Protein AF-A0A7V9HRX2-F1 (afdb_monomer)

Mean predicted aligned error: 6.82 Å

pLDDT: mean 80.76, std 12.04, range [44.47, 94.88]

Solvent-accessible surface area (backbone atoms only — not comparable to full-atom values): 7529 Å² total; per-residue (Å²): 82,73,64,51,20,57,75,64,33,38,58,64,33,58,43,46,43,36,26,45,54,44,47,55,40,50,54,56,40,53,76,69,67,48,80,65,49,68,62,52,47,52,52,53,29,75,68,53,62,81,82,63,89,70,54,70,69,56,51,51,49,52,47,60,65,66,40,74,76,65,76,84,77,89,65,82,78,66,57,56,65,80,52,52,73,70,46,56,91,54,44,66,69,38,52,66,46,41,86,44,38,74,55,25,52,43,38,39,52,34,9,52,55,66,76,38,52,49,59,63,37,50,54,46,58,58,57,62,74,74,114

Radius of gyration: 14.6 Å; Cα contacts (8 Å, |Δi|>4): 128; chains: 1; bounding box: 35×30×35 Å

Foldseek 3Di:
DVVLCLVQLHAQLVLLQLLLLVVLLVVVCVVVVQPPLLVLLLVLLVPADQPDDADPVLVVVLCNSNDSPDDHPPDDNDHDPVSCVSCDPVSVVSSVPSVCRVSSSSLQNSQSSVVHGSNVSSVCSSVVVVD

Structure (mmCIF, N/CA/C/O backbone):
data_AF-A0A7V9HRX2-F1
#
_entry.id   AF-A0A7V9HRX2-F1
#
loop_
_atom_site.group_PDB
_atom_site.id
_atom_site.type_symbol
_atom_site.label_atom_id
_atom_site.label_alt_id
_atom_site.label_comp_id
_atom_site.label_asym_id
_atom_site.label_entity_id
_atom_site.label_seq_id
_atom_site.pdbx_PDB_ins_code
_atom_site.Cartn_x
_atom_site.Cartn_y
_atom_site.Cartn_z
_atom_site.occupancy
_atom_site.B_iso_or_equiv
_atom_site.auth_seq_id
_atom_site.auth_comp_id
_atom_site.auth_asym_id
_atom_site.auth_atom_id
_atom_site.pdbx_PDB_model_num
ATOM 1 N N . 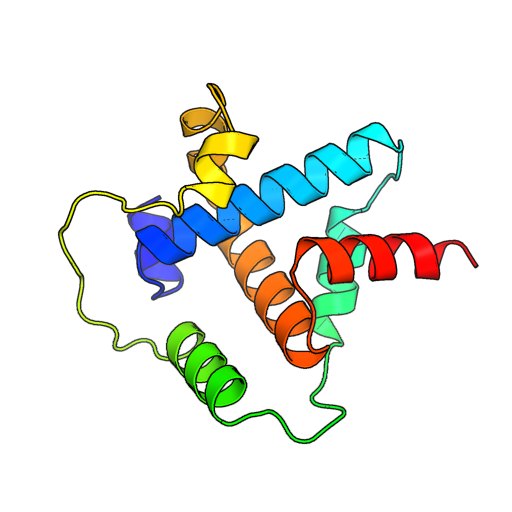MET A 1 1 ? 16.788 -3.056 -0.018 1.00 73.12 1 MET A N 1
ATOM 2 C CA . MET A 1 1 ? 15.838 -2.699 -1.092 1.00 73.12 1 MET A CA 1
ATOM 3 C C . MET A 1 1 ? 15.870 -3.723 -2.212 1.00 73.12 1 MET A C 1
ATOM 5 O O . MET A 1 1 ? 14.931 -4.494 -2.308 1.00 73.12 1 MET A O 1
ATOM 9 N N . ALA A 1 2 ? 16.959 -3.813 -2.988 1.00 70.81 2 ALA A N 1
ATOM 10 C CA . ALA A 1 2 ? 17.072 -4.780 -4.088 1.00 70.81 2 ALA A CA 1
ATOM 11 C C . ALA A 1 2 ? 16.904 -6.249 -3.645 1.00 70.81 2 ALA A C 1
ATOM 13 O O . ALA A 1 2 ? 16.213 -7.008 -4.313 1.00 70.81 2 ALA A O 1
ATOM 14 N N . VAL A 1 3 ? 17.477 -6.628 -2.494 1.00 71.44 3 VAL A N 1
ATOM 15 C CA . VAL A 1 3 ? 17.317 -7.977 -1.914 1.00 71.44 3 VAL A CA 1
ATOM 16 C C . VAL A 1 3 ? 15.861 -8.246 -1.518 1.00 71.44 3 VAL A C 1
ATOM 18 O O . VAL A 1 3 ? 15.279 -9.202 -2.006 1.00 71.44 3 VAL A O 1
ATOM 21 N N . ALA A 1 4 ? 15.240 -7.358 -0.736 1.00 68.44 4 ALA A N 1
ATOM 22 C CA . ALA A 1 4 ? 13.841 -7.502 -0.318 1.00 68.44 4 ALA A CA 1
ATOM 23 C C . ALA A 1 4 ? 12.857 -7.535 -1.506 1.00 68.44 4 ALA A C 1
ATOM 25 O O . ALA A 1 4 ? 11.936 -8.341 -1.537 1.00 68.44 4 ALA A O 1
ATOM 26 N N . SER A 1 5 ? 13.077 -6.696 -2.523 1.00 69.19 5 SER A N 1
ATOM 27 C CA . SER A 1 5 ? 12.305 -6.713 -3.774 1.00 69.19 5 SER A CA 1
ATOM 28 C C . SER A 1 5 ? 12.451 -8.049 -4.514 1.00 69.19 5 SER A C 1
ATOM 30 O O . SER A 1 5 ? 11.460 -8.576 -5.017 1.00 69.19 5 S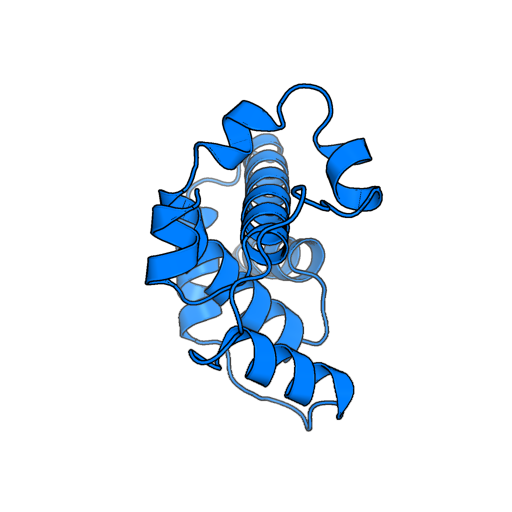ER A O 1
ATOM 32 N N . ALA A 1 6 ? 13.655 -8.630 -4.537 1.00 68.88 6 ALA A N 1
ATOM 33 C CA . ALA A 1 6 ? 13.889 -9.945 -5.125 1.00 68.88 6 ALA A CA 1
ATOM 34 C C . ALA A 1 6 ? 13.233 -11.081 -4.320 1.00 68.88 6 ALA A C 1
ATOM 36 O O . ALA A 1 6 ? 12.654 -11.980 -4.923 1.00 68.88 6 ALA A O 1
ATOM 37 N N . GLU A 1 7 ? 13.288 -11.033 -2.987 1.00 78.12 7 GLU A N 1
ATOM 38 C CA . GLU A 1 7 ? 12.648 -12.013 -2.095 1.00 78.12 7 GLU A CA 1
ATOM 39 C C . GLU A 1 7 ? 11.126 -12.032 -2.275 1.00 78.12 7 GLU A C 1
ATOM 41 O O . GLU A 1 7 ? 10.531 -13.096 -2.446 1.00 78.12 7 GLU A O 1
ATOM 46 N N . GLU A 1 8 ? 10.508 -10.853 -2.336 1.00 76.12 8 GLU A N 1
ATOM 47 C CA . GLU A 1 8 ? 9.065 -10.702 -2.558 1.00 76.12 8 GLU A CA 1
ATOM 48 C C . GLU A 1 8 ? 8.672 -10.847 -4.039 1.00 76.12 8 GLU A C 1
ATOM 50 O O . GLU A 1 8 ? 7.493 -10.883 -4.377 1.00 76.12 8 GLU A O 1
ATOM 55 N N . SER A 1 9 ? 9.653 -10.977 -4.942 1.00 78.19 9 SER A N 1
ATOM 56 C CA . SER A 1 9 ? 9.454 -11.071 -6.395 1.00 78.19 9 SER A CA 1
ATOM 57 C C . SER A 1 9 ? 8.656 -9.901 -7.001 1.00 78.19 9 SER A C 1
ATOM 59 O O . SER A 1 9 ? 7.921 -10.085 -7.971 1.00 78.19 9 SER A O 1
ATOM 61 N N . VAL A 1 10 ? 8.820 -8.692 -6.454 1.00 76.75 10 VAL A N 1
ATOM 62 C CA . VAL A 1 10 ? 8.141 -7.459 -6.896 1.00 76.75 10 VAL A CA 1
ATOM 63 C C . VAL A 1 10 ? 9.153 -6.512 -7.557 1.00 76.75 10 VAL A C 1
ATOM 65 O O . VAL A 1 10 ? 10.278 -6.416 -7.063 1.00 76.75 10 VAL A O 1
ATOM 68 N N . PRO A 1 11 ? 8.803 -5.780 -8.636 1.00 79.88 11 PRO A N 1
ATOM 69 C CA . PRO A 1 11 ? 9.676 -4.767 -9.240 1.00 79.88 11 PRO A CA 1
ATOM 70 C C . PRO A 1 11 ? 10.179 -3.724 -8.233 1.00 79.88 11 PRO A C 1
ATOM 72 O O . PRO A 1 11 ? 9.470 -3.367 -7.293 1.00 79.88 11 PRO A O 1
ATOM 75 N N . LEU A 1 12 ? 11.406 -3.231 -8.417 1.00 79.12 12 LEU A N 1
ATOM 76 C CA . LEU A 1 12 ? 12.059 -2.351 -7.441 1.00 79.12 12 LEU A CA 1
ATOM 77 C C . LEU A 1 12 ? 11.328 -1.009 -7.266 1.00 79.12 12 LEU A C 1
ATOM 79 O O . LEU A 1 12 ? 11.228 -0.507 -6.151 1.00 79.12 12 LEU A O 1
ATOM 83 N N . ASP A 1 13 ? 10.804 -0.451 -8.352 1.00 81.44 13 ASP A N 1
ATOM 84 C CA . ASP A 1 13 ? 9.982 0.761 -8.400 1.00 81.44 13 ASP A CA 1
ATOM 85 C C . ASP A 1 13 ? 8.638 0.579 -7.679 1.00 81.44 13 ASP A C 1
ATOM 87 O O . ASP A 1 13 ? 8.227 1.430 -6.884 1.00 81.44 13 ASP A O 1
ATOM 91 N N . VAL A 1 14 ? 7.984 -0.567 -7.886 1.00 84.06 14 VAL A N 1
ATOM 92 C CA . VAL A 1 14 ? 6.756 -0.938 -7.173 1.00 84.06 14 VAL A CA 1
ATOM 93 C C . VAL A 1 14 ? 7.052 -1.126 -5.687 1.00 84.06 14 VAL A C 1
ATOM 95 O O . VAL A 1 14 ? 6.377 -0.529 -4.853 1.00 84.06 14 VAL A O 1
ATOM 98 N N . ALA A 1 15 ? 8.099 -1.875 -5.339 1.00 86.69 15 ALA A N 1
ATOM 99 C CA . ALA A 1 15 ? 8.516 -2.084 -3.956 1.00 86.69 15 ALA A CA 1
ATOM 100 C C . ALA A 1 15 ? 8.828 -0.754 -3.250 1.00 86.69 15 ALA A C 1
ATOM 102 O O . ALA A 1 15 ? 8.362 -0.522 -2.135 1.00 86.69 15 ALA A O 1
ATOM 103 N N . ALA A 1 16 ? 9.551 0.148 -3.918 1.00 86.38 16 ALA A N 1
ATOM 104 C CA . ALA A 1 16 ? 9.836 1.484 -3.410 1.00 86.38 16 ALA A CA 1
ATOM 105 C C . ALA A 1 16 ? 8.562 2.298 -3.176 1.00 86.38 16 ALA A C 1
ATOM 107 O O . ALA A 1 16 ? 8.381 2.877 -2.107 1.00 86.38 16 ALA A O 1
ATOM 108 N N . THR A 1 17 ? 7.655 2.301 -4.156 1.00 89.44 17 THR A N 1
ATOM 109 C CA . THR A 1 17 ? 6.364 2.990 -4.066 1.00 89.44 17 THR A CA 1
ATOM 110 C C . THR A 1 17 ? 5.562 2.482 -2.870 1.00 89.44 17 THR A C 1
ATOM 112 O O . THR A 1 17 ? 5.090 3.287 -2.070 1.00 89.44 17 THR A O 1
ATOM 115 N N . LEU A 1 18 ? 5.465 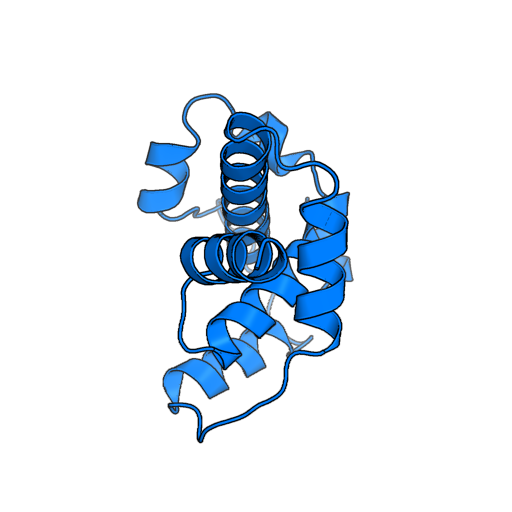1.161 -2.702 1.00 91.44 18 LEU A N 1
ATOM 116 C CA . LEU A 1 18 ? 4.735 0.532 -1.602 1.00 91.44 18 LEU A CA 1
ATOM 117 C C . LEU A 1 18 ? 5.343 0.861 -0.236 1.00 91.44 18 LEU A C 1
ATOM 119 O O . LEU A 1 18 ? 4.611 1.217 0.684 1.00 91.44 18 LEU A O 1
ATOM 123 N N . ILE A 1 19 ? 6.670 0.789 -0.100 1.00 92.50 19 ILE A N 1
ATOM 124 C CA . ILE A 1 19 ? 7.365 1.151 1.144 1.00 92.50 19 ILE A CA 1
ATOM 125 C C . ILE A 1 19 ? 7.118 2.624 1.485 1.00 92.50 19 ILE A C 1
ATOM 127 O O . ILE A 1 19 ? 6.809 2.947 2.633 1.00 92.50 19 ILE A O 1
ATOM 131 N N . CYS A 1 20 ? 7.214 3.519 0.501 1.00 90.81 20 CYS A N 1
ATOM 132 C CA . CYS A 1 20 ? 6.966 4.939 0.711 1.00 90.81 20 CYS A CA 1
ATOM 133 C C . CYS A 1 20 ? 5.509 5.223 1.100 1.00 90.81 20 CYS A C 1
ATOM 135 O O . CYS A 1 20 ? 5.276 5.964 2.055 1.00 90.81 20 CYS A O 1
ATOM 137 N N . GLU A 1 21 ? 4.525 4.639 0.408 1.00 92.75 21 GLU A N 1
ATOM 138 C CA . GLU A 1 21 ? 3.108 4.826 0.745 1.00 92.75 21 GLU A CA 1
ATOM 139 C C . GLU A 1 21 ? 2.773 4.255 2.134 1.00 92.75 21 GLU A C 1
ATOM 141 O O . GLU A 1 21 ? 2.104 4.924 2.927 1.00 92.75 21 GLU A O 1
ATOM 146 N N . ALA A 1 22 ? 3.314 3.083 2.481 1.00 93.12 22 ALA A N 1
ATOM 147 C CA . ALA A 1 22 ? 3.160 2.489 3.806 1.00 93.12 22 ALA A CA 1
ATOM 148 C C . ALA A 1 22 ? 3.819 3.340 4.905 1.00 93.12 22 ALA A C 1
ATOM 150 O O . ALA A 1 22 ? 3.234 3.532 5.973 1.00 93.12 22 ALA A O 1
ATOM 151 N N . GLY A 1 23 ? 5.008 3.892 4.644 1.00 91.50 23 GLY A N 1
ATOM 152 C CA . GLY A 1 23 ? 5.693 4.813 5.551 1.00 91.50 23 GLY A CA 1
ATOM 153 C C . GLY A 1 23 ? 4.873 6.078 5.815 1.00 91.50 23 GLY A C 1
ATOM 154 O O . GLY A 1 23 ? 4.621 6.413 6.971 1.00 91.50 23 GLY A O 1
ATOM 155 N N . LEU A 1 24 ? 4.370 6.719 4.754 1.00 90.62 24 LEU A N 1
ATOM 156 C CA . LEU A 1 24 ? 3.510 7.903 4.858 1.00 90.62 24 LEU A CA 1
ATOM 157 C C . LEU A 1 24 ? 2.206 7.618 5.618 1.00 90.62 24 LEU A C 1
ATOM 159 O O . LEU A 1 24 ? 1.736 8.465 6.380 1.00 90.62 24 LEU A O 1
ATOM 163 N N . LEU A 1 25 ? 1.608 6.441 5.415 1.00 91.75 25 LEU A N 1
ATOM 164 C CA . LEU A 1 25 ? 0.430 6.012 6.165 1.00 91.75 25 LEU A CA 1
ATOM 165 C C . LEU A 1 25 ? 0.750 5.897 7.659 1.00 91.75 25 LEU A C 1
ATOM 167 O O . LEU A 1 25 ? 0.043 6.492 8.471 1.00 91.75 25 LEU A O 1
ATOM 171 N N . LEU A 1 26 ? 1.813 5.176 8.023 1.00 91.56 26 LEU A N 1
ATOM 172 C CA . LEU A 1 26 ? 2.208 4.995 9.421 1.00 91.56 26 LEU A CA 1
ATOM 173 C C . LEU A 1 26 ? 2.517 6.329 10.103 1.00 91.56 26 LEU A C 1
ATOM 175 O O . LEU A 1 26 ? 1.963 6.596 11.162 1.00 91.56 26 LEU A O 1
ATOM 179 N N . GLU A 1 27 ? 3.282 7.213 9.462 1.00 89.50 27 GLU A N 1
ATOM 180 C CA . GLU A 1 27 ? 3.553 8.559 9.985 1.00 89.50 27 GLU A CA 1
ATOM 181 C C . GLU A 1 27 ? 2.273 9.372 10.190 1.00 89.50 27 GLU A C 1
ATOM 183 O O . GLU A 1 27 ? 2.128 10.112 11.165 1.00 89.50 27 GLU A O 1
ATOM 188 N N . SER A 1 28 ? 1.312 9.250 9.271 1.00 88.31 28 SER A N 1
ATOM 189 C CA . SER A 1 28 ? 0.020 9.905 9.434 1.00 88.31 28 SER A CA 1
ATOM 190 C C . SER A 1 28 ? -0.734 9.367 10.649 1.00 88.31 28 SER A C 1
ATOM 192 O O . SER A 1 28 ? -1.312 10.156 11.390 1.00 88.31 28 SER A O 1
ATOM 194 N N . LEU A 1 29 ? -0.726 8.053 10.874 1.00 87.19 29 LEU A N 1
ATOM 195 C CA . LEU A 1 29 ? -1.411 7.415 12.004 1.00 87.19 29 LEU A CA 1
ATOM 196 C C . LEU A 1 29 ? -0.707 7.711 13.341 1.00 87.19 29 LEU A C 1
ATOM 198 O O . LEU A 1 29 ? -1.381 7.970 14.341 1.00 87.19 29 LEU A O 1
ATOM 202 N N . ASP A 1 30 ? 0.625 7.769 13.338 1.00 86.94 30 ASP A N 1
ATOM 203 C CA . ASP A 1 30 ? 1.449 8.132 14.494 1.00 86.94 30 ASP A CA 1
ATOM 204 C C . ASP A 1 30 ? 1.214 9.588 14.917 1.00 86.94 30 ASP A C 1
ATOM 206 O O . ASP A 1 30 ? 1.060 9.868 16.109 1.00 86.94 30 ASP A O 1
ATOM 210 N N . ARG A 1 31 ? 1.064 10.521 13.961 1.00 86.88 31 ARG A N 1
ATOM 211 C CA . ARG A 1 31 ? 0.671 11.917 14.255 1.00 86.88 31 ARG A CA 1
ATOM 212 C C . ARG A 1 31 ? -0.677 12.017 14.970 1.00 86.88 31 ARG A C 1
ATOM 214 O O . ARG A 1 31 ? -0.875 12.926 15.773 1.00 86.88 31 ARG A O 1
ATOM 221 N N . HIS A 1 32 ? -1.580 11.070 14.731 1.00 83.81 32 HIS A N 1
ATOM 222 C CA . HIS A 1 32 ? -2.863 10.972 15.430 1.00 83.81 32 HIS A CA 1
ATOM 223 C C . HIS A 1 32 ? -2.793 10.158 16.737 1.00 83.81 32 HIS A C 1
ATOM 225 O O . HIS A 1 32 ? -3.829 9.903 17.346 1.00 83.81 32 HIS A O 1
ATOM 231 N N . ARG A 1 33 ? -1.588 9.782 17.199 1.00 79.81 33 ARG A N 1
ATOM 232 C CA . ARG A 1 33 ? -1.324 9.013 18.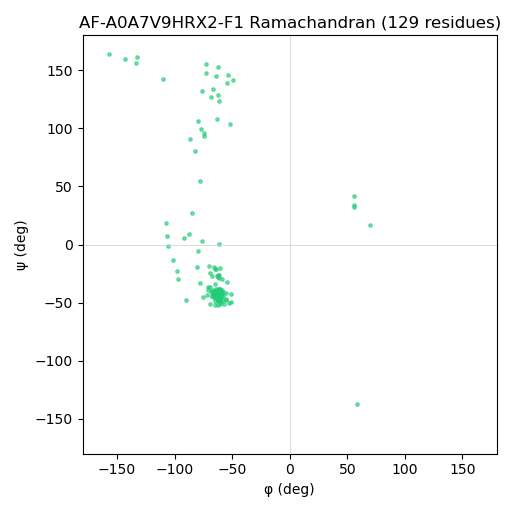432 1.00 79.81 33 ARG A CA 1
ATOM 233 C C . ARG A 1 33 ? -2.067 7.672 18.494 1.00 79.81 33 ARG A C 1
ATOM 235 O O . ARG A 1 33 ? -2.438 7.205 19.571 1.00 79.81 33 ARG A O 1
ATOM 242 N N . LEU A 1 34 ? -2.284 7.040 17.341 1.00 77.75 34 LEU A N 1
ATOM 243 C CA . LEU A 1 34 ? -3.007 5.772 17.246 1.00 77.75 34 LEU A CA 1
ATOM 244 C C . LEU A 1 34 ? -2.028 4.611 17.453 1.00 77.75 34 LEU A C 1
ATOM 246 O O . LEU A 1 34 ? -1.410 4.112 16.514 1.00 77.75 34 LEU A O 1
ATOM 250 N N . SER A 1 35 ? -1.873 4.178 18.705 1.00 77.81 35 SER A N 1
ATOM 251 C CA . SER A 1 35 ? -0.966 3.083 19.052 1.00 77.81 35 SER A CA 1
ATOM 252 C C . SER A 1 35 ? -1.385 1.752 18.412 1.00 77.81 35 SER A C 1
ATOM 254 O O . SER A 1 35 ? -2.567 1.441 18.239 1.00 77.81 35 SER A O 1
ATOM 256 N N . GLY A 1 36 ? -0.390 0.944 18.031 1.00 84.44 36 GLY A N 1
ATOM 257 C CA . GLY A 1 36 ? -0.619 -0.381 17.447 1.00 84.44 36 GLY A CA 1
ATOM 258 C C . GLY A 1 36 ? -1.215 -0.365 16.033 1.00 84.44 36 GLY A C 1
ATOM 259 O O . GLY A 1 36 ? -1.709 -1.397 15.577 1.00 84.44 36 GLY A O 1
ATOM 260 N N . ALA A 1 37 ? -1.160 0.770 15.327 1.00 87.81 37 ALA A N 1
ATOM 261 C CA . ALA A 1 37 ? -1.673 0.920 13.968 1.00 87.81 37 ALA A CA 1
ATOM 262 C C . ALA A 1 37 ? -1.156 -0.167 13.010 1.00 87.81 37 ALA A C 1
ATOM 264 O O . ALA A 1 37 ? -1.961 -0.842 12.374 1.00 87.81 37 ALA A O 1
ATOM 265 N N .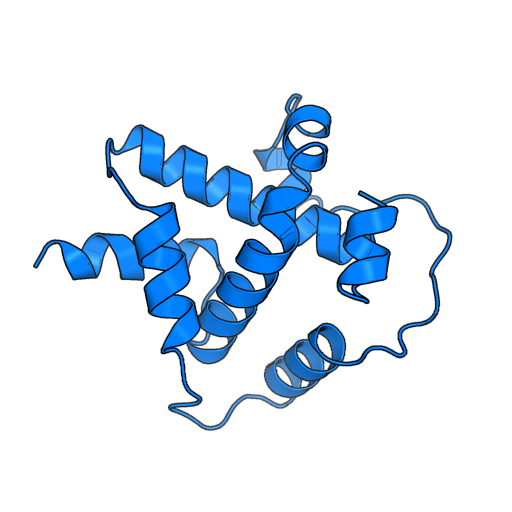 ARG A 1 38 ? 0.163 -0.415 12.983 1.00 91.25 38 ARG A N 1
ATOM 266 C CA . ARG A 1 38 ? 0.783 -1.470 12.155 1.00 91.25 38 ARG A CA 1
ATOM 267 C C . ARG A 1 38 ? 0.132 -2.840 12.386 1.00 91.25 38 ARG A C 1
ATOM 269 O O . ARG A 1 38 ? -0.320 -3.469 11.439 1.00 91.25 38 ARG A O 1
ATOM 276 N N . ALA A 1 39 ? -0.007 -3.256 13.646 1.00 91.00 39 ALA A N 1
ATOM 277 C CA . ALA A 1 39 ? -0.602 -4.548 13.994 1.00 91.00 39 ALA A CA 1
ATOM 278 C C . ALA A 1 39 ? -2.088 -4.649 13.601 1.00 91.00 39 ALA A C 1
ATOM 280 O O . ALA A 1 39 ? -2.560 -5.722 13.220 1.00 91.00 39 ALA A O 1
ATOM 281 N N . ARG A 1 40 ? -2.838 -3.540 13.675 1.00 91.00 40 ARG A N 1
ATOM 282 C CA . ARG A 1 40 ? -4.234 -3.487 13.210 1.00 91.00 40 ARG A CA 1
ATOM 283 C C . ARG A 1 40 ? -4.325 -3.621 11.692 1.00 91.00 40 ARG A C 1
ATOM 285 O O . ARG A 1 40 ? -5.155 -4.391 11.217 1.00 91.00 40 ARG A O 1
ATOM 292 N N . LEU A 1 41 ? -3.463 -2.918 10.955 1.00 93.25 41 LEU A N 1
ATOM 293 C CA . LEU A 1 41 ? -3.378 -3.015 9.496 1.00 93.25 41 LEU A CA 1
ATOM 294 C C . LEU A 1 41 ? -3.002 -4.434 9.061 1.00 93.25 41 LEU A C 1
ATOM 296 O O . LEU A 1 41 ? -3.683 -5.007 8.217 1.00 93.25 41 LEU A O 1
ATOM 300 N N . ASP A 1 42 ? -1.995 -5.044 9.692 1.00 94.25 42 ASP A N 1
ATOM 301 C CA . ASP A 1 42 ? -1.591 -6.425 9.404 1.00 94.25 42 ASP A CA 1
ATOM 302 C C . ASP A 1 42 ? -2.726 -7.423 9.650 1.00 94.25 42 ASP A C 1
ATOM 304 O O . ASP A 1 42 ? -2.990 -8.286 8.809 1.00 94.25 42 ASP A O 1
ATOM 308 N N . ARG A 1 43 ? -3.453 -7.280 10.766 1.00 92.25 43 ARG A N 1
ATOM 309 C CA . ARG A 1 43 ? -4.613 -8.128 11.063 1.00 92.25 43 ARG A CA 1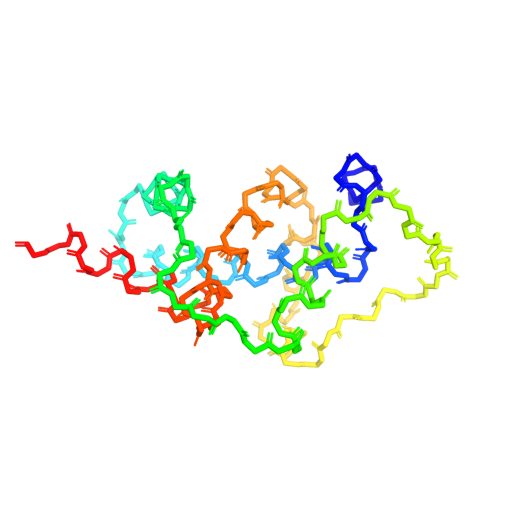
ATOM 310 C C . ARG A 1 43 ? -5.726 -7.953 10.032 1.00 92.25 43 ARG A C 1
ATOM 312 O O . ARG A 1 43 ? -6.275 -8.949 9.573 1.00 92.25 43 ARG A O 1
ATOM 319 N N . ALA A 1 44 ? -6.059 -6.713 9.676 1.00 91.38 44 ALA A N 1
ATOM 320 C CA . ALA A 1 44 ? -7.110 -6.423 8.703 1.00 91.38 44 ALA A CA 1
ATOM 321 C C . ALA A 1 44 ? -6.741 -6.908 7.293 1.00 91.38 44 ALA A C 1
ATOM 323 O O . ALA A 1 44 ? -7.583 -7.459 6.584 1.00 91.38 44 ALA A O 1
ATOM 324 N N . ALA A 1 45 ? -5.477 -6.764 6.893 1.00 92.06 45 ALA A N 1
ATOM 325 C CA . ALA A 1 45 ? -4.992 -7.309 5.633 1.00 92.06 45 ALA A CA 1
ATOM 326 C C . ALA A 1 45 ? -5.064 -8.843 5.620 1.00 92.06 45 ALA A C 1
ATOM 328 O O . ALA A 1 45 ? -5.515 -9.423 4.637 1.00 92.06 45 ALA A O 1
ATOM 329 N N . GLY A 1 46 ? -4.715 -9.501 6.733 1.00 89.75 46 GLY A N 1
ATOM 330 C CA . GLY A 1 46 ? -4.793 -10.960 6.864 1.00 89.75 46 GLY A CA 1
ATOM 331 C C . GLY A 1 46 ? -6.212 -11.542 6.786 1.00 89.75 46 GLY A C 1
ATOM 332 O O . GLY A 1 46 ? -6.369 -12.721 6.479 1.00 89.75 46 GLY A O 1
ATOM 333 N N . THR A 1 47 ? -7.252 -10.740 7.036 1.00 89.25 47 THR A N 1
ATOM 334 C CA . THR A 1 47 ? -8.662 -11.164 6.940 1.00 89.25 47 THR A CA 1
ATOM 335 C C . THR A 1 47 ? -9.382 -10.629 5.705 1.00 89.25 47 THR A C 1
ATOM 337 O O . THR A 1 47 ? -10.555 -10.951 5.502 1.00 89.25 47 THR A O 1
ATOM 340 N N . SER A 1 48 ? -8.705 -9.836 4.871 1.00 84.50 48 SER A N 1
ATOM 341 C CA . SER A 1 48 ? -9.296 -9.239 3.675 1.00 84.50 48 SER A CA 1
ATOM 342 C C . SER A 1 48 ? -9.647 -10.309 2.642 1.00 84.50 48 SER A C 1
ATOM 344 O O . SER A 1 48 ? -8.869 -11.220 2.364 1.00 84.50 48 SER A O 1
ATOM 346 N N . ARG A 1 49 ? -10.853 -10.213 2.077 1.00 78.62 49 ARG A N 1
ATOM 347 C CA . ARG A 1 49 ? -11.373 -11.146 1.071 1.00 78.62 49 ARG A CA 1
ATOM 348 C C . ARG A 1 49 ? -11.994 -10.378 -0.084 1.00 78.62 49 ARG A C 1
ATOM 350 O O . ARG A 1 49 ? -12.447 -9.248 0.087 1.00 78.62 49 ARG A O 1
ATOM 357 N N . VAL A 1 50 ? -12.059 -11.024 -1.245 1.00 74.69 50 VAL A N 1
ATOM 358 C CA . VAL A 1 50 ? -12.839 -10.535 -2.386 1.00 74.69 50 VAL A CA 1
ATOM 359 C C . VAL A 1 50 ? -14.313 -10.526 -1.970 1.00 74.69 50 VAL A C 1
ATOM 361 O O . VAL A 1 50 ? -14.912 -11.583 -1.789 1.00 74.69 50 VAL A O 1
ATOM 364 N N . THR A 1 51 ? -14.885 -9.342 -1.763 1.00 68.44 51 THR A N 1
ATOM 365 C CA . THR A 1 51 ? -16.304 -9.180 -1.381 1.00 68.44 51 THR A CA 1
ATOM 366 C C . THR A 1 51 ? -17.189 -8.781 -2.560 1.00 68.44 51 THR A C 1
ATOM 368 O O . THR A 1 51 ? -18.412 -8.869 -2.470 1.00 68.44 51 THR A O 1
ATOM 371 N N . LYS A 1 52 ? -16.578 -8.362 -3.673 1.00 74.06 52 LYS A N 1
ATOM 372 C CA . LYS A 1 52 ? -17.231 -7.941 -4.915 1.00 74.06 52 LYS A CA 1
ATOM 373 C C . LYS A 1 52 ? -16.414 -8.392 -6.120 1.00 74.06 52 LYS A C 1
ATOM 375 O O . LYS A 1 52 ? -15.222 -8.670 -5.993 1.00 74.06 52 LYS A O 1
ATOM 380 N N . ALA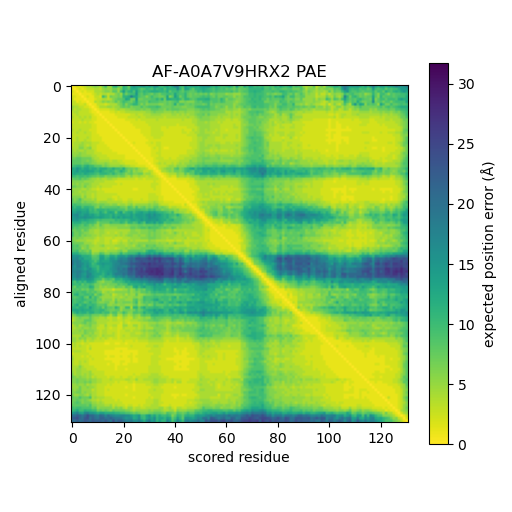 A 1 53 ? -17.054 -8.458 -7.287 1.00 78.81 53 ALA A N 1
ATOM 381 C CA . ALA A 1 53 ? -16.348 -8.701 -8.538 1.00 78.81 53 ALA A CA 1
ATOM 382 C C . ALA A 1 53 ? -15.339 -7.570 -8.787 1.00 78.81 53 ALA A C 1
ATOM 384 O O . ALA A 1 53 ? -15.712 -6.400 -8.818 1.00 78.81 53 ALA A O 1
ATOM 385 N N . LEU A 1 54 ? -14.065 -7.929 -8.945 1.00 79.81 54 LEU A N 1
ATOM 386 C CA . LEU A 1 54 ? -13.010 -6.969 -9.247 1.00 79.81 54 LEU A CA 1
ATOM 387 C C . LEU A 1 54 ? -13.125 -6.494 -10.694 1.00 79.81 54 LEU A C 1
ATOM 389 O O . LEU A 1 54 ? -13.480 -7.263 -11.590 1.00 79.81 54 LEU A O 1
ATOM 393 N N . THR A 1 55 ? -12.743 -5.243 -10.932 1.00 86.25 55 THR A N 1
ATOM 394 C CA . THR A 1 55 ? -12.493 -4.769 -12.293 1.00 86.25 55 THR A CA 1
ATOM 395 C C . THR A 1 55 ? -11.339 -5.560 -12.916 1.00 86.25 55 THR A C 1
ATOM 397 O O . THR A 1 55 ? -10.444 -6.039 -12.212 1.00 86.25 55 THR A O 1
ATOM 400 N N . ALA A 1 56 ? -11.327 -5.671 -14.248 1.00 84.19 56 ALA A N 1
ATOM 401 C CA . ALA A 1 56 ? -10.236 -6.331 -14.968 1.00 84.19 56 ALA A CA 1
ATOM 402 C C . ALA A 1 56 ? -8.871 -5.714 -14.612 1.00 84.19 56 ALA A C 1
ATOM 404 O O . ALA A 1 56 ? -7.934 -6.441 -14.302 1.00 84.19 56 ALA A O 1
ATOM 405 N N . SER A 1 57 ? -8.801 -4.381 -14.516 1.00 82.56 57 SER A N 1
ATOM 406 C CA . SER A 1 57 ? -7.582 -3.660 -14.137 1.00 82.56 57 SER A CA 1
ATOM 407 C C . SER A 1 57 ? -7.070 -4.035 -12.745 1.00 82.56 57 SER A C 1
ATOM 409 O O . SER A 1 57 ? -5.873 -4.243 -12.570 1.00 82.56 57 SER A O 1
ATOM 411 N N . ASN A 1 58 ? -7.959 -4.156 -11.753 1.00 83.62 58 ASN A N 1
ATOM 412 C CA . ASN A 1 58 ? -7.563 -4.515 -10.391 1.00 83.62 58 ASN A CA 1
ATOM 413 C C . ASN A 1 58 ? -7.127 -5.979 -10.323 1.00 83.62 58 ASN A C 1
ATOM 415 O O . ASN A 1 58 ? -6.152 -6.298 -9.649 1.00 83.62 58 ASN A O 1
ATOM 419 N N . ALA A 1 59 ? -7.811 -6.869 -11.044 1.00 83.50 59 ALA A N 1
ATOM 420 C CA . ALA A 1 59 ? -7.417 -8.269 -11.128 1.00 83.50 59 ALA A CA 1
ATOM 421 C C . ALA A 1 59 ? -6.042 -8.432 -11.798 1.00 83.50 59 ALA A C 1
ATOM 423 O O . ALA A 1 59 ? -5.213 -9.195 -11.305 1.00 83.50 59 ALA A O 1
ATOM 424 N N . ASP A 1 60 ? -5.776 -7.697 -12.879 1.00 81.56 60 ASP A N 1
ATOM 425 C CA . ASP A 1 60 ? -4.489 -7.707 -13.580 1.00 81.56 60 ASP A CA 1
ATOM 426 C C . ASP A 1 60 ? -3.367 -7.140 -12.703 1.00 81.56 60 ASP A C 1
ATOM 428 O O . ASP A 1 60 ? -2.294 -7.737 -12.615 1.00 81.56 60 ASP A O 1
ATOM 432 N N . TYR A 1 61 ? -3.633 -6.047 -11.982 1.00 82.31 61 TYR A N 1
ATOM 433 C CA . TYR A 1 61 ? -2.689 -5.465 -11.029 1.00 82.31 61 TYR A CA 1
ATOM 434 C C . TYR A 1 61 ? -2.355 -6.424 -9.878 1.00 82.31 61 TYR A C 1
ATOM 436 O O . TYR A 1 61 ? -1.183 -6.656 -9.583 1.00 82.31 61 TYR A O 1
ATOM 444 N N . LEU A 1 62 ? -3.364 -7.056 -9.266 1.00 84.12 62 LEU A N 1
ATOM 445 C CA . LEU A 1 62 ? -3.147 -8.047 -8.208 1.00 84.12 62 LEU A CA 1
ATOM 446 C C . LEU A 1 62 ? -2.371 -9.264 -8.716 1.00 84.12 62 LEU A C 1
ATOM 448 O O . LEU A 1 62 ? -1.497 -9.772 -8.013 1.00 84.12 62 LEU A O 1
ATOM 452 N N . ARG A 1 63 ? -2.644 -9.721 -9.946 1.00 79.50 63 ARG A N 1
ATOM 453 C CA . ARG A 1 63 ? -1.838 -10.772 -10.580 1.00 79.50 63 ARG A CA 1
ATOM 454 C C . ARG A 1 63 ? -0.399 -10.310 -10.774 1.00 79.50 63 ARG A C 1
ATOM 456 O O . ARG A 1 63 ? 0.499 -11.066 -10.429 1.00 79.50 63 ARG A O 1
ATOM 463 N N . ALA A 1 64 ? -0.164 -9.081 -11.231 1.00 75.62 64 ALA A N 1
ATOM 464 C CA . ALA A 1 64 ? 1.186 -8.536 -11.376 1.00 75.62 64 ALA A CA 1
ATOM 465 C C . ALA A 1 64 ? 1.948 -8.475 -10.038 1.00 75.62 64 ALA A C 1
ATOM 467 O O . ALA A 1 64 ? 3.125 -8.817 -10.007 1.00 75.62 64 ALA A O 1
ATOM 468 N N . LEU A 1 65 ? 1.274 -8.138 -8.930 1.00 75.19 65 LEU A N 1
ATOM 469 C CA . LEU A 1 65 ? 1.855 -8.185 -7.578 1.00 75.19 65 LEU A CA 1
ATOM 470 C C . LEU A 1 65 ? 2.127 -9.613 -7.071 1.00 75.19 65 LEU A C 1
ATOM 472 O O . LEU A 1 65 ? 2.966 -9.801 -6.198 1.00 75.19 65 LEU A O 1
ATOM 476 N N . SER A 1 66 ? 1.414 -10.615 -7.596 1.00 69.31 66 SER A N 1
ATOM 477 C CA . SER A 1 66 ? 1.503 -12.018 -7.157 1.00 69.31 66 SER A CA 1
ATOM 478 C C . SER A 1 66 ? 2.423 -12.875 -8.038 1.00 69.31 66 SER A C 1
ATOM 480 O O . SER A 1 66 ? 2.885 -13.944 -7.629 1.00 69.31 66 SER A O 1
ATOM 482 N N . CYS A 1 67 ? 2.649 -12.461 -9.286 1.00 59.19 67 CYS A N 1
ATOM 483 C CA . CYS A 1 67 ? 3.381 -13.231 -10.281 1.00 59.19 67 CYS A CA 1
ATOM 484 C C . CYS A 1 67 ? 4.893 -13.111 -10.065 1.00 59.19 67 CYS A C 1
ATOM 486 O O . CYS A 1 67 ? 5.525 -12.137 -10.461 1.00 59.19 67 CYS A O 1
ATOM 488 N N . ARG A 1 68 ? 5.491 -14.193 -9.552 1.00 55.09 68 ARG A N 1
ATOM 489 C CA . ARG A 1 68 ? 6.939 -14.362 -9.315 1.00 55.09 68 ARG A CA 1
ATOM 490 C C . ARG A 1 68 ? 7.840 -14.288 -10.559 1.00 55.09 68 ARG A C 1
ATOM 492 O O . ARG A 1 68 ? 9.045 -14.491 -10.460 1.00 55.09 68 ARG A O 1
ATOM 499 N N . SER A 1 69 ? 7.277 -14.068 -11.743 1.00 48.97 69 SER A N 1
ATOM 500 C CA . SER A 1 69 ? 7.976 -14.163 -13.028 1.00 48.97 69 SER A CA 1
ATOM 501 C C . SER A 1 69 ? 8.250 -12.809 -13.685 1.00 48.97 69 SER A C 1
ATOM 503 O O . SER A 1 69 ? 8.484 -12.761 -14.895 1.00 48.97 69 SER A O 1
ATOM 505 N N . TRP A 1 70 ? 8.202 -11.701 -12.940 1.00 52.97 70 TRP A N 1
ATOM 506 C CA . TRP A 1 70 ? 8.472 -10.397 -13.538 1.00 52.97 70 TRP A CA 1
ATOM 507 C C . TRP A 1 70 ? 9.946 -10.275 -13.949 1.00 52.97 70 TRP A C 1
ATOM 509 O O . TRP A 1 70 ? 10.860 -10.523 -13.159 1.00 52.97 70 TRP A O 1
ATOM 519 N N . ARG A 1 71 ? 10.196 -9.910 -15.215 1.00 50.75 71 ARG A N 1
ATOM 520 C CA . ARG A 1 71 ? 11.558 -9.686 -15.719 1.00 50.75 71 ARG A CA 1
ATOM 521 C C . ARG A 1 71 ? 12.179 -8.528 -14.944 1.00 50.75 71 ARG A C 1
ATOM 523 O O . ARG A 1 71 ? 11.588 -7.454 -14.878 1.00 50.75 71 ARG A O 1
ATOM 530 N N . ARG A 1 72 ? 13.384 -8.738 -14.401 1.00 50.25 72 ARG A N 1
ATOM 531 C CA . ARG A 1 72 ? 14.201 -7.686 -13.779 1.00 50.25 72 ARG A CA 1
ATOM 532 C C . ARG A 1 72 ? 14.332 -6.512 -14.754 1.00 50.25 72 ARG A C 1
ATOM 534 O O . ARG A 1 72 ? 15.098 -6.597 -15.710 1.00 50.25 72 ARG A O 1
ATOM 541 N N . GLN A 1 73 ? 13.595 -5.430 -14.523 1.00 49.44 73 GLN A N 1
ATOM 542 C CA . GLN A 1 73 ? 13.927 -4.145 -15.117 1.00 49.44 73 GLN A CA 1
ATOM 543 C C . GLN A 1 73 ? 15.100 -3.587 -14.315 1.00 49.44 73 GLN A C 1
ATOM 545 O O . GLN A 1 73 ? 14.947 -3.092 -13.204 1.00 49.44 73 GLN A O 1
ATOM 550 N N . SER A 1 74 ? 16.301 -3.756 -14.857 1.00 45.88 74 SER A N 1
ATOM 551 C CA . SER A 1 74 ? 17.473 -2.988 -14.457 1.00 45.88 74 SER A CA 1
ATOM 552 C C . SER A 1 74 ? 17.318 -1.586 -15.043 1.00 45.88 74 SER A C 1
ATOM 554 O O . SER A 1 74 ? 17.596 -1.376 -16.222 1.00 45.88 74 SER A O 1
ATOM 556 N N . GLY A 1 75 ? 16.807 -0.657 -14.243 1.00 52.25 75 GLY A N 1
ATOM 557 C CA . GLY A 1 75 ? 16.617 0.741 -14.615 1.00 52.25 75 GLY A CA 1
ATOM 558 C C . GLY A 1 75 ? 16.570 1.630 -13.378 1.00 52.25 75 GLY A C 1
ATOM 559 O O . GLY A 1 75 ? 16.421 1.131 -12.260 1.00 52.25 75 GLY A O 1
ATOM 560 N N . GLU A 1 76 ? 16.736 2.937 -13.588 1.00 57.16 76 GLU A N 1
ATOM 561 C CA . GLU A 1 76 ? 16.553 3.956 -12.555 1.00 57.16 76 GLU A CA 1
ATOM 562 C C . GLU A 1 76 ? 15.219 3.769 -11.828 1.00 57.16 76 GLU A C 1
ATOM 564 O O . GLU A 1 76 ? 14.197 3.395 -12.408 1.00 57.16 76 GLU A O 1
ATOM 569 N N . LEU A 1 77 ? 15.249 4.010 -10.523 1.00 62.47 77 LEU A N 1
ATOM 570 C CA . LEU A 1 77 ? 14.139 3.756 -9.624 1.00 62.47 77 LEU A CA 1
ATOM 571 C C . LEU A 1 77 ? 13.062 4.832 -9.845 1.00 62.47 77 LEU A C 1
ATOM 573 O O . LEU A 1 77 ? 13.115 5.924 -9.283 1.00 62.47 77 LEU A O 1
ATOM 577 N N . ALA A 1 78 ? 12.099 4.531 -10.716 1.00 70.25 78 ALA A N 1
ATOM 578 C CA . ALA A 1 78 ? 11.049 5.456 -11.126 1.00 70.25 78 ALA A CA 1
ATOM 579 C C . ALA A 1 78 ? 9.903 5.495 -10.101 1.00 70.25 78 ALA A C 1
ATOM 581 O O . ALA A 1 78 ? 8.862 4.862 -10.271 1.00 70.25 78 ALA A O 1
ATOM 582 N N . ILE A 1 79 ? 10.084 6.248 -9.013 1.00 67.38 79 ILE A N 1
ATOM 583 C CA . ILE A 1 79 ? 9.007 6.479 -8.041 1.00 67.38 79 ILE A CA 1
ATOM 584 C C . ILE A 1 79 ? 8.018 7.510 -8.609 1.00 67.38 79 ILE A C 1
ATOM 586 O O . ILE A 1 79 ? 8.443 8.581 -9.050 1.00 67.38 79 ILE A O 1
ATOM 590 N N . PRO A 1 80 ? 6.696 7.259 -8.560 1.00 73.62 80 PRO A N 1
ATOM 591 C CA . PRO A 1 80 ? 5.700 8.221 -9.016 1.00 73.62 80 PRO A CA 1
ATOM 592 C C . PRO A 1 80 ? 5.838 9.593 -8.339 1.00 73.62 80 PRO A C 1
ATOM 594 O O . PRO A 1 80 ? 5.969 9.678 -7.117 1.00 73.62 80 PRO A O 1
ATOM 597 N N . ALA A 1 81 ? 5.681 10.675 -9.112 1.00 74.25 81 ALA A N 1
ATOM 598 C CA . ALA A 1 81 ? 5.808 12.058 -8.628 1.00 74.25 81 ALA A CA 1
ATOM 599 C C . ALA A 1 81 ? 4.910 12.383 -7.414 1.00 74.25 81 ALA A C 1
ATOM 601 O O . ALA A 1 81 ? 5.280 13.150 -6.528 1.00 74.25 81 ALA A O 1
ATOM 602 N N . ARG A 1 82 ? 3.728 11.751 -7.335 1.00 74.56 82 ARG A N 1
ATOM 603 C CA . ARG A 1 82 ? 2.801 11.886 -6.196 1.00 74.56 82 ARG A CA 1
ATOM 604 C C . ARG A 1 82 ? 3.395 11.394 -4.870 1.00 74.56 82 ARG A C 1
ATOM 606 O O . ARG A 1 82 ? 2.967 11.836 -3.809 1.00 74.56 82 ARG A O 1
ATOM 613 N N . VAL A 1 83 ? 4.322 10.440 -4.932 1.00 71.56 83 VAL A N 1
ATOM 614 C CA . VAL A 1 83 ? 4.986 9.849 -3.770 1.00 71.56 83 VAL A CA 1
ATOM 615 C C . VAL A 1 83 ? 6.235 10.657 -3.452 1.00 71.56 83 VAL A C 1
ATOM 617 O O . VAL A 1 83 ? 6.384 11.096 -2.316 1.00 71.56 83 VAL A O 1
ATOM 620 N N . THR A 1 84 ? 7.072 10.961 -4.449 1.00 75.25 84 THR A N 1
ATOM 621 C CA . THR A 1 84 ? 8.281 11.776 -4.238 1.00 75.25 84 THR A CA 1
ATOM 622 C C . THR A 1 84 ? 7.950 13.165 -3.685 1.00 75.25 84 THR A C 1
ATOM 624 O O . THR A 1 84 ? 8.568 13.594 -2.714 1.00 75.25 84 THR A O 1
ATOM 627 N N . GLY A 1 85 ? 6.895 13.818 -4.188 1.00 75.31 85 GLY A N 1
ATOM 628 C CA . GLY A 1 85 ? 6.438 15.122 -3.693 1.00 75.31 85 GLY A CA 1
ATOM 629 C C . GLY A 1 85 ? 5.896 15.117 -2.257 1.00 75.31 85 GLY A C 1
ATOM 630 O O . GLY A 1 85 ? 5.828 16.169 -1.630 1.00 75.31 85 GLY A O 1
ATOM 631 N N . ARG A 1 86 ? 5.516 13.952 -1.714 1.00 75.38 86 ARG A N 1
ATOM 632 C CA . ARG A 1 86 ? 5.038 13.804 -0.324 1.00 75.38 86 ARG A CA 1
ATOM 633 C C . ARG A 1 86 ? 6.126 13.343 0.636 1.00 75.38 86 ARG A C 1
ATOM 635 O O . ARG A 1 86 ? 6.054 13.638 1.823 1.00 75.38 86 ARG A O 1
ATOM 642 N N . VAL A 1 87 ? 7.084 12.580 0.125 1.00 76.62 87 VAL A N 1
ATOM 643 C CA . VAL A 1 87 ? 8.196 12.017 0.890 1.00 76.62 87 VAL A CA 1
ATOM 644 C C . VAL A 1 87 ? 9.281 13.068 1.148 1.00 76.62 87 VAL A C 1
ATOM 646 O O . VAL A 1 87 ? 9.890 13.054 2.222 1.00 76.62 87 VAL A O 1
ATOM 649 N N . GLY A 1 88 ? 9.478 14.000 0.206 1.00 79.12 88 GLY A N 1
ATOM 650 C CA . GLY A 1 88 ? 10.465 15.072 0.324 1.00 79.12 88 GLY A CA 1
ATOM 651 C C . GLY A 1 88 ? 11.881 14.522 0.515 1.00 79.12 88 GLY A C 1
ATOM 652 O O . GLY A 1 88 ? 12.261 13.539 -0.117 1.00 79.12 88 GLY A O 1
ATOM 653 N N . GLU A 1 89 ? 12.644 15.133 1.420 1.00 77.69 89 GLU A N 1
ATOM 654 C CA . GLU A 1 89 ? 14.037 14.758 1.716 1.00 77.69 89 GLU A CA 1
ATOM 655 C C . GLU A 1 89 ? 14.172 13.402 2.436 1.00 77.69 89 GLU A C 1
ATOM 657 O O . GLU A 1 89 ? 15.227 12.778 2.391 1.00 77.69 89 GLU A O 1
ATOM 662 N N . GLY A 1 90 ? 13.102 12.878 3.045 1.00 80.25 90 GLY A N 1
ATOM 663 C CA . GLY A 1 90 ? 13.136 11.611 3.792 1.00 80.25 90 GLY A CA 1
ATOM 664 C C . GLY A 1 90 ? 12.957 10.358 2.926 1.00 80.25 90 GLY A C 1
ATOM 665 O O . GLY A 1 90 ? 12.384 9.370 3.393 1.00 80.25 90 GLY A O 1
ATOM 666 N N . LEU A 1 91 ? 13.330 10.398 1.645 1.00 80.19 91 LEU A N 1
ATOM 667 C CA . LEU A 1 91 ? 13.140 9.270 0.729 1.00 80.19 91 LEU A CA 1
ATOM 668 C C . LEU A 1 91 ? 14.053 8.100 1.072 1.00 80.19 91 LEU A C 1
ATOM 670 O O . LEU A 1 91 ? 13.569 6.984 1.245 1.00 80.19 91 LEU A O 1
ATOM 674 N N . GLU A 1 92 ? 15.348 8.354 1.225 1.00 82.12 92 GLU A N 1
ATOM 675 C CA . GLU A 1 92 ? 16.336 7.306 1.494 1.00 82.12 92 GLU A CA 1
ATOM 676 C C . GLU A 1 92 ? 16.057 6.572 2.810 1.00 82.12 92 GLU A C 1
ATOM 678 O O . GLU A 1 92 ? 16.071 5.341 2.844 1.00 82.12 92 GLU A O 1
ATOM 683 N N . GLU A 1 93 ? 15.704 7.309 3.869 1.00 85.00 93 GLU A N 1
ATOM 684 C CA . GLU A 1 93 ? 15.329 6.735 5.166 1.00 85.00 93 GLU A CA 1
ATOM 685 C C . GLU A 1 93 ? 14.127 5.791 5.040 1.00 85.00 93 GLU A C 1
ATOM 687 O O . GLU A 1 93 ? 14.119 4.694 5.600 1.00 85.00 93 GLU A O 1
ATOM 692 N N . ARG A 1 94 ? 13.114 6.173 4.255 1.00 82.50 94 ARG A N 1
ATOM 693 C CA . ARG A 1 94 ? 11.945 5.316 4.028 1.00 82.50 94 ARG A CA 1
ATOM 694 C C . ARG A 1 94 ? 12.312 4.080 3.226 1.00 82.50 94 ARG A C 1
ATOM 696 O O . ARG A 1 94 ? 11.913 2.986 3.613 1.00 82.50 94 ARG A O 1
ATOM 703 N N . LEU A 1 95 ? 13.104 4.224 2.164 1.00 84.62 95 LEU A N 1
ATOM 704 C CA . LEU A 1 95 ? 13.571 3.087 1.368 1.00 84.62 95 LEU A CA 1
ATOM 705 C C . LEU A 1 95 ? 14.447 2.124 2.191 1.00 84.62 95 LEU A C 1
ATOM 707 O O . LEU A 1 95 ? 14.468 0.925 1.914 1.00 84.62 95 LEU A O 1
ATOM 711 N N . ALA A 1 96 ? 15.114 2.591 3.249 1.00 85.56 96 ALA A N 1
ATOM 712 C CA . ALA A 1 96 ? 15.854 1.719 4.159 1.00 85.56 96 ALA A CA 1
ATOM 713 C C . ALA A 1 96 ? 14.951 0.741 4.946 1.00 85.56 96 ALA A C 1
ATOM 715 O O . ALA A 1 96 ? 15.427 -0.319 5.359 1.00 85.56 96 ALA A O 1
ATOM 716 N N . ARG A 1 97 ? 13.643 1.016 5.085 1.00 86.06 97 ARG A N 1
ATOM 717 C CA . ARG A 1 97 ? 12.653 0.192 5.820 1.00 86.06 97 ARG A CA 1
ATOM 718 C C . ARG A 1 97 ? 12.189 -1.032 5.024 1.00 86.06 97 ARG A C 1
ATOM 720 O O . ARG A 1 97 ? 11.003 -1.246 4.781 1.00 86.06 97 ARG A O 1
ATOM 727 N N . CYS A 1 98 ? 13.144 -1.844 4.587 1.00 84.44 98 CYS A N 1
ATOM 728 C CA . CYS A 1 98 ? 12.892 -3.025 3.759 1.00 84.44 98 CYS A CA 1
ATOM 729 C C . CYS A 1 98 ? 12.035 -4.081 4.472 1.00 84.44 98 CYS A C 1
ATOM 731 O O . CYS A 1 98 ? 11.300 -4.811 3.815 1.00 84.44 98 CYS A O 1
ATOM 733 N N . ASP A 1 99 ? 12.087 -4.124 5.806 1.00 87.69 99 ASP A N 1
ATOM 734 C CA . ASP A 1 99 ? 11.251 -4.979 6.659 1.00 87.69 99 ASP A CA 1
ATOM 735 C C . ASP A 1 99 ? 9.747 -4.691 6.506 1.00 87.69 99 ASP A C 1
ATOM 737 O O . ASP A 1 99 ? 8.899 -5.520 6.846 1.00 87.69 99 ASP A O 1
ATOM 741 N N . LEU A 1 100 ? 9.396 -3.504 6.002 1.00 90.44 100 LEU A N 1
ATOM 742 C CA . LEU A 1 100 ? 8.015 -3.098 5.795 1.00 90.44 100 LEU A CA 1
ATOM 743 C C . LEU A 1 100 ? 7.427 -3.670 4.502 1.00 90.44 100 LEU A C 1
ATOM 745 O O . LEU A 1 100 ? 6.205 -3.748 4.402 1.00 90.44 100 LEU A O 1
ATOM 749 N N . LEU A 1 101 ? 8.251 -4.100 3.539 1.00 90.12 101 LEU A N 1
ATOM 750 C CA . LEU A 1 101 ? 7.798 -4.440 2.186 1.00 90.12 101 LEU A CA 1
ATOM 751 C C . LEU A 1 101 ? 6.714 -5.523 2.178 1.00 90.12 101 LEU A C 1
ATOM 753 O O . LEU A 1 101 ? 5.638 -5.301 1.626 1.00 90.12 101 LEU A O 1
ATOM 757 N N . GLY A 1 102 ? 6.941 -6.649 2.857 1.00 90.19 102 GLY A N 1
ATOM 758 C CA . GLY A 1 102 ? 5.947 -7.724 2.928 1.00 90.19 102 GLY A CA 1
ATOM 759 C C . GLY A 1 102 ? 4.637 -7.290 3.600 1.00 90.19 102 GLY A C 1
ATOM 760 O O . GLY A 1 102 ? 3.563 -7.785 3.263 1.00 90.19 102 GLY A O 1
ATOM 761 N N . SER A 1 103 ? 4.689 -6.322 4.524 1.00 93.50 103 SER A N 1
ATOM 762 C CA . SER A 1 103 ? 3.476 -5.741 5.127 1.00 93.50 103 SER A CA 1
ATOM 763 C C . SER A 1 103 ? 2.781 -4.796 4.144 1.00 93.50 103 SER A C 1
ATOM 765 O O . SER A 1 103 ? 1.577 -4.906 3.940 1.00 93.50 103 SER A O 1
ATOM 767 N N . ALA A 1 104 ? 3.546 -3.934 3.471 1.00 93.62 104 ALA A N 1
ATOM 768 C CA . ALA A 1 104 ? 3.049 -2.984 2.484 1.00 93.62 104 ALA A CA 1
ATOM 769 C C . ALA A 1 104 ? 2.353 -3.679 1.303 1.00 93.62 104 ALA A C 1
ATOM 771 O O . ALA A 1 104 ? 1.276 -3.247 0.903 1.00 93.62 104 ALA A O 1
ATOM 772 N N . ILE A 1 105 ? 2.900 -4.795 0.804 1.00 91.88 105 ILE A N 1
ATOM 773 C CA . ILE A 1 105 ? 2.258 -5.613 -0.238 1.00 91.88 105 ILE A CA 1
ATOM 774 C C . ILE A 1 105 ? 0.898 -6.125 0.246 1.00 91.88 105 ILE A C 1
ATOM 776 O O . ILE A 1 105 ? -0.105 -5.961 -0.445 1.00 91.88 105 ILE A O 1
ATOM 780 N N . ARG A 1 106 ? 0.825 -6.706 1.453 1.00 92.69 106 ARG A N 1
ATOM 781 C CA . ARG A 1 106 ? -0.449 -7.201 2.006 1.00 92.69 106 ARG A CA 1
ATOM 782 C C . ARG A 1 106 ? -1.474 -6.083 2.185 1.00 92.69 106 ARG A C 1
ATOM 784 O O . ARG A 1 106 ? -2.656 -6.296 1.922 1.00 92.69 106 ARG A O 1
ATOM 791 N N . TRP A 1 107 ? -1.038 -4.912 2.639 1.00 94.88 107 TRP A N 1
ATOM 792 C CA . TRP A 1 107 ? -1.909 -3.751 2.824 1.00 94.88 107 TRP A CA 1
ATOM 793 C C . TRP A 1 107 ? -2.420 -3.213 1.489 1.00 94.88 107 TRP A C 1
ATOM 795 O O . TRP A 1 107 ? -3.601 -2.892 1.388 1.00 94.88 107 TRP A O 1
ATOM 805 N N . GLU A 1 108 ? -1.572 -3.174 0.460 1.00 94.19 108 GLU A N 1
ATOM 806 C CA . GLU A 1 108 ? -1.986 -2.787 -0.890 1.00 94.19 108 GLU A CA 1
ATOM 807 C C . GLU A 1 108 ? -3.020 -3.758 -1.446 1.00 94.19 108 GLU A C 1
ATOM 809 O O . GLU A 1 108 ? -4.086 -3.338 -1.888 1.00 94.19 108 GLU A O 1
ATOM 814 N N . VAL A 1 109 ? -2.765 -5.066 -1.352 1.00 91.38 109 VAL A N 1
ATOM 815 C CA . VAL A 1 109 ? -3.726 -6.088 -1.786 1.00 91.38 109 VAL A CA 1
ATOM 816 C C . VAL A 1 109 ? -5.071 -5.891 -1.085 1.00 91.38 109 VAL A C 1
ATOM 818 O O . VAL A 1 109 ? -6.110 -5.862 -1.741 1.00 91.38 109 VAL A O 1
ATOM 821 N N . ALA A 1 110 ? -5.070 -5.696 0.235 1.00 91.69 110 ALA A N 1
ATOM 822 C CA . ALA A 1 110 ? -6.286 -5.449 1.003 1.00 91.69 110 ALA A CA 1
ATOM 823 C C . ALA A 1 110 ? -7.017 -4.163 0.578 1.00 91.69 110 ALA A C 1
ATOM 825 O O . ALA A 1 110 ? -8.246 -4.158 0.469 1.00 91.69 110 ALA A O 1
ATOM 826 N N . ALA A 1 111 ? -6.276 -3.089 0.299 1.00 91.88 111 ALA A N 1
ATOM 827 C CA . ALA A 1 111 ? -6.829 -1.828 -0.175 1.00 91.88 111 ALA A CA 1
ATOM 828 C C . ALA A 1 111 ? -7.463 -1.965 -1.568 1.00 91.88 111 ALA A C 1
ATOM 830 O O . ALA A 1 111 ? -8.603 -1.539 -1.762 1.00 91.88 111 ALA A O 1
ATOM 831 N N . VAL A 1 112 ? -6.786 -2.641 -2.500 1.00 90.81 112 VAL A N 1
ATOM 832 C CA . VAL A 1 112 ? -7.290 -2.917 -3.855 1.00 90.81 112 VAL A CA 1
ATOM 833 C C . VAL A 1 112 ? -8.540 -3.794 -3.816 1.00 90.81 112 VAL A C 1
ATOM 835 O O . VAL A 1 112 ? -9.510 -3.504 -4.517 1.00 90.81 112 VAL A O 1
ATOM 838 N N . LEU A 1 113 ? -8.565 -4.825 -2.963 1.00 88.81 113 LEU A N 1
ATOM 839 C CA . LEU A 1 113 ? -9.755 -5.660 -2.746 1.00 88.81 113 LEU A CA 1
ATOM 840 C C . LEU A 1 113 ? -10.948 -4.866 -2.196 1.00 88.81 113 LEU A C 1
ATOM 842 O O . LEU A 1 113 ? -12.095 -5.252 -2.415 1.00 88.81 113 LEU A O 1
ATOM 846 N N . ALA A 1 114 ? -10.682 -3.766 -1.491 1.00 88.56 114 ALA A N 1
ATOM 847 C CA . ALA A 1 114 ? -11.685 -2.831 -0.999 1.00 88.56 114 ALA A CA 1
ATOM 848 C C . ALA A 1 114 ? -11.969 -1.665 -1.969 1.00 88.56 114 ALA A C 1
ATOM 850 O O . ALA A 1 114 ? -12.717 -0.761 -1.595 1.00 88.56 114 ALA A O 1
ATOM 851 N N . GLU A 1 115 ? -11.380 -1.670 -3.172 1.00 88.50 115 GLU A N 1
ATOM 852 C CA . GLU A 1 115 ? -11.464 -0.601 -4.180 1.00 88.50 115 GLU A CA 1
ATOM 853 C C . GLU A 1 115 ? -11.024 0.773 -3.637 1.00 88.50 115 GLU A C 1
ATOM 855 O O . GLU A 1 115 ? -11.647 1.811 -3.872 1.00 88.50 115 GLU A O 1
ATOM 860 N N . ARG A 1 116 ? -9.944 0.787 -2.851 1.00 90.06 116 ARG A N 1
ATOM 861 C CA . ARG A 1 116 ? -9.394 1.982 -2.198 1.00 90.06 116 ARG A CA 1
ATOM 862 C C . ARG A 1 116 ? -7.885 2.061 -2.398 1.00 90.06 116 ARG A C 1
ATOM 864 O O . ARG A 1 116 ? -7.227 1.065 -2.662 1.00 90.06 116 ARG A O 1
ATOM 871 N N . SER A 1 117 ? -7.329 3.254 -2.199 1.00 91.06 117 SER A N 1
ATOM 872 C CA . SER A 1 117 ? -5.886 3.415 -2.004 1.00 91.06 117 SER A CA 1
ATOM 873 C C . SER A 1 117 ? -5.460 2.905 -0.624 1.00 91.06 117 SER A C 1
ATOM 875 O O . SER A 1 117 ? -6.261 2.944 0.318 1.00 91.06 117 SER A O 1
ATOM 877 N N . MET A 1 118 ? -4.188 2.512 -0.476 1.00 93.38 118 MET A N 1
ATOM 878 C CA . MET A 1 118 ? -3.608 2.091 0.808 1.00 93.38 118 MET A CA 1
ATOM 879 C C . MET A 1 118 ? -3.859 3.112 1.921 1.00 93.38 118 MET A C 1
ATOM 881 O O . MET A 1 118 ? -4.254 2.744 3.026 1.00 93.38 118 MET A O 1
ATOM 885 N N . ALA A 1 119 ? -3.703 4.404 1.616 1.00 91.69 119 ALA A N 1
ATOM 886 C CA . ALA A 1 119 ? -3.956 5.481 2.568 1.00 91.69 119 ALA A CA 1
ATOM 887 C C . ALA A 1 119 ? -5.417 5.494 3.054 1.00 91.69 119 ALA A C 1
ATOM 889 O O . ALA A 1 119 ? -5.671 5.468 4.258 1.00 91.69 119 ALA A O 1
ATOM 890 N N . ASN A 1 120 ? -6.382 5.480 2.127 1.00 91.19 120 ASN A N 1
ATOM 891 C CA . ASN A 1 120 ? -7.805 5.539 2.469 1.00 91.19 120 ASN A CA 1
ATOM 892 C C . ASN A 1 120 ? -8.267 4.279 3.206 1.00 91.19 120 ASN A C 1
ATOM 894 O O . ASN A 1 120 ? -9.022 4.370 4.175 1.00 91.19 120 ASN A O 1
AT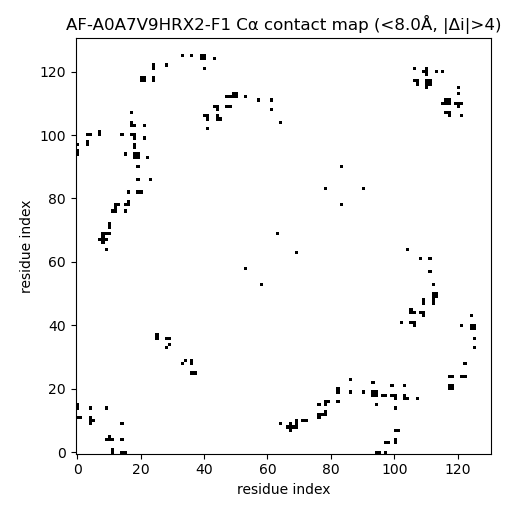OM 898 N N . TRP A 1 121 ? -7.820 3.106 2.755 1.00 93.88 121 TRP A N 1
ATOM 899 C CA . TRP A 1 121 ? -8.103 1.837 3.415 1.00 93.88 121 TRP A CA 1
ATOM 900 C C . TRP A 1 121 ? -7.511 1.803 4.828 1.00 93.88 121 TRP A C 1
ATOM 902 O O . TRP A 1 121 ? -8.228 1.513 5.784 1.00 93.88 121 TRP A O 1
ATOM 912 N N . GLY A 1 122 ? -6.240 2.178 4.983 1.00 90.94 122 GLY A N 1
ATOM 913 C CA . GLY A 1 122 ? -5.548 2.129 6.266 1.00 90.94 122 GLY A CA 1
ATOM 914 C C . GLY A 1 122 ? -6.148 3.072 7.306 1.00 90.94 122 GLY A C 1
ATOM 915 O O . GLY A 1 122 ? -6.389 2.666 8.445 1.00 90.94 122 GLY A O 1
ATOM 916 N N . SER A 1 123 ? -6.484 4.304 6.910 1.00 89.88 123 SER A N 1
ATOM 917 C CA . SER A 1 123 ? -7.211 5.227 7.785 1.00 89.88 123 SER A CA 1
ATOM 918 C C . SER A 1 123 ? -8.569 4.664 8.203 1.00 89.88 123 SER A C 1
ATOM 920 O O . SER A 1 123 ? -8.919 4.748 9.377 1.00 89.88 123 SER A O 1
ATOM 922 N N . GLN A 1 124 ? -9.321 4.039 7.291 1.00 89.50 124 GLN A N 1
ATOM 923 C CA . GLN A 1 124 ? -10.607 3.430 7.640 1.00 89.50 124 GLN A CA 1
ATOM 924 C C . GLN A 1 124 ? -10.473 2.247 8.588 1.00 89.50 124 GLN A C 1
ATOM 926 O O . GLN A 1 124 ? -11.223 2.187 9.555 1.00 89.50 124 GLN A O 1
ATOM 931 N N . VAL A 1 125 ? -9.532 1.332 8.349 1.00 87.75 125 VAL A N 1
ATOM 932 C CA . VAL A 1 125 ? -9.285 0.185 9.235 1.00 87.75 125 VAL A CA 1
ATOM 933 C C . VAL A 1 125 ? -9.011 0.659 10.655 1.00 87.75 125 VAL A C 1
ATOM 935 O O . VAL A 1 125 ? -9.589 0.146 11.614 1.00 87.75 125 VAL A O 1
ATOM 938 N N . VAL A 1 126 ? -8.140 1.657 10.795 1.00 84.56 126 VAL A N 1
ATOM 939 C CA . VAL A 1 126 ? -7.756 2.140 12.115 1.00 84.56 126 VAL A CA 1
ATOM 940 C C . VAL A 1 126 ? -8.900 2.908 12.776 1.00 84.56 126 VAL A C 1
ATOM 942 O O . VAL A 1 126 ? -9.164 2.642 13.944 1.00 84.56 126 VAL A O 1
ATOM 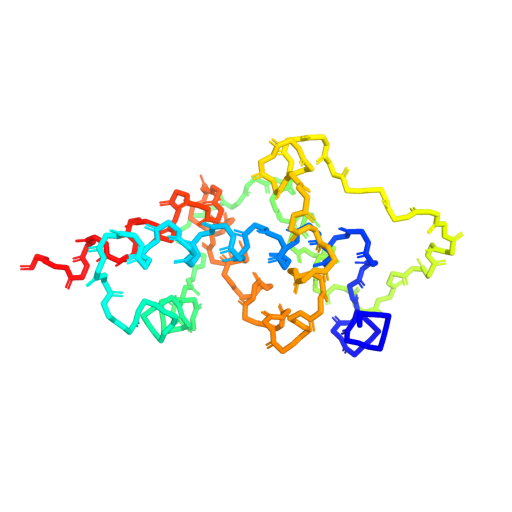945 N N . LEU A 1 127 ? -9.614 3.781 12.053 1.00 80.81 127 LEU A N 1
ATOM 946 C CA . LEU A 1 127 ? -10.743 4.561 12.586 1.00 80.81 127 LEU A CA 1
ATOM 947 C C . LEU A 1 127 ? -11.983 3.706 12.898 1.00 80.81 127 LEU A C 1
ATOM 949 O O . LEU A 1 127 ? -12.662 3.958 13.889 1.00 80.81 127 LEU A O 1
ATOM 953 N N . ALA A 1 128 ? -12.279 2.684 12.093 1.00 75.19 128 ALA A N 1
ATOM 954 C CA . ALA A 1 128 ? -13.396 1.770 12.334 1.00 75.19 128 ALA A CA 1
ATOM 955 C C . ALA A 1 128 ? -13.175 0.898 13.579 1.00 75.19 128 ALA A C 1
ATOM 957 O O . ALA A 1 128 ? -14.143 0.517 14.225 1.00 75.19 128 ALA A O 1
ATOM 958 N N . GLY A 1 129 ? -11.917 0.636 13.953 1.00 58.06 129 GLY A N 1
ATOM 959 C CA . GLY A 1 129 ? -11.557 -0.049 15.198 1.00 58.06 129 GLY A CA 1
ATOM 960 C C . GLY A 1 129 ? -11.655 0.804 16.473 1.00 58.06 129 GLY A C 1
ATOM 961 O O . GLY A 1 129 ? -11.259 0.321 17.530 1.00 58.06 129 GLY A O 1
ATOM 962 N N . PHE A 1 130 ? -12.117 2.059 16.383 1.00 53.84 130 PHE A N 1
ATOM 963 C CA . PHE A 1 130 ? -12.410 2.940 17.528 1.00 53.84 130 PHE A CA 1
ATOM 964 C C . PHE A 1 130 ? -13.917 3.140 17.781 1.00 53.84 130 PHE A C 1
ATOM 966 O O . PHE A 1 130 ? -14.281 3.986 18.596 1.00 53.84 130 PHE A O 1
ATOM 973 N N . ARG A 1 131 ? -14.785 2.406 17.078 1.00 44.47 131 ARG A N 1
ATOM 974 C CA . ARG A 1 131 ? -16.220 2.324 17.386 1.00 44.47 131 ARG A CA 1
ATOM 975 C C . ARG A 1 131 ? -16.489 1.154 18.318 1.00 44.47 131 ARG A C 1
ATOM 977 O O . ARG A 1 131 ? -17.366 1.325 19.186 1.00 44.47 131 ARG A O 1
#

Sequence (131 aa):
MAVASAEESVPLDVAATLICEAGLLLESLDRHRLSGARARLDRAAGTSRVTKALTASNADYLRALSCRSWRRQSGELAIPARVTGRVGEGLEERLARCDLLGSAIRWEVAAVLAERSMANWGSQVVLAGFR

Secondary structure (DSSP, 8-state):
-HHHHHHTT--HHHHHHHHHHHHHHHHHHHHTT-TTHHHHHHHHHHH----SPPPHHHHHHHHHHH-TT-----S-----HHHHHHHGGGHHHHHH-GGGHHHHHHHHHHHHHTTS-HHHHHHHHHHHTT-